Protein AF-A0A0C2GA01-F1 (afdb_monomer_lite)

Radius of gyration: 21.11 Å; chains: 1; bounding box: 36×46×57 Å

Structure (mmCIF, N/CA/C/O backbone):
data_AF-A0A0C2GA01-F1
#
_entry.id   AF-A0A0C2GA01-F1
#
loop_
_atom_site.group_PDB
_atom_site.id
_atom_site.type_symbol
_atom_site.label_atom_id
_atom_site.label_alt_id
_atom_site.label_comp_id
_atom_site.label_asym_id
_atom_site.label_entity_id
_atom_site.label_seq_id
_atom_site.pdbx_PDB_ins_code
_atom_site.Cartn_x
_atom_site.Cartn_y
_atom_site.Cartn_z
_atom_site.occupancy
_atom_site.B_iso_or_equiv
_atom_site.auth_seq_id
_atom_site.auth_comp_id
_atom_site.auth_asym_id
_atom_site.auth_atom_id
_atom_site.pdbx_PDB_model_num
ATOM 1 N N . MET A 1 1 ? 3.196 27.313 -4.255 1.00 53.28 1 MET A N 1
ATOM 2 C CA . MET A 1 1 ? 4.307 27.148 -5.215 1.00 53.28 1 MET A CA 1
ATOM 3 C C . MET A 1 1 ? 3.728 26.587 -6.500 1.00 53.28 1 MET A C 1
ATOM 5 O O . MET A 1 1 ? 2.964 25.631 -6.430 1.00 53.28 1 MET A O 1
ATOM 9 N N . THR A 1 2 ? 4.006 27.236 -7.626 1.00 57.19 2 THR A N 1
ATOM 10 C CA . THR A 1 2 ? 3.621 26.801 -8.976 1.00 57.19 2 THR A CA 1
ATOM 11 C C . THR A 1 2 ? 4.442 25.573 -9.390 1.00 57.19 2 THR A C 1
ATOM 13 O O . THR A 1 2 ? 5.535 25.355 -8.871 1.00 57.19 2 THR A O 1
ATOM 16 N N . ALA A 1 3 ? 3.890 24.717 -10.257 1.00 66.69 3 ALA A N 1
ATOM 17 C CA . ALA A 1 3 ? 4.598 23.541 -10.771 1.00 66.69 3 ALA A CA 1
ATOM 18 C C . ALA A 1 3 ? 5.855 23.962 -11.551 1.00 66.69 3 ALA A C 1
ATOM 20 O O . ALA A 1 3 ? 5.848 25.039 -12.147 1.00 66.69 3 ALA A O 1
ATOM 21 N N . TYR A 1 4 ? 6.900 23.122 -11.570 1.00 69.06 4 TYR A N 1
ATOM 22 C CA . TYR A 1 4 ? 8.056 23.351 -12.441 1.00 69.06 4 TYR A CA 1
ATOM 23 C C . TYR A 1 4 ? 7.565 23.432 -13.892 1.00 69.06 4 TYR A C 1
ATOM 25 O O . TYR A 1 4 ? 7.047 22.463 -14.449 1.00 69.06 4 TYR A O 1
ATOM 33 N N . GLN A 1 5 ? 7.660 24.626 -14.465 1.00 66.88 5 GLN A N 1
ATOM 34 C CA . GLN A 1 5 ? 7.365 24.907 -15.859 1.00 66.88 5 GLN A CA 1
ATOM 35 C C . GLN A 1 5 ? 8.721 25.022 -16.530 1.00 66.88 5 GLN A C 1
ATOM 37 O O . GLN A 1 5 ? 9.340 26.079 -16.447 1.00 66.88 5 GLN A O 1
ATOM 42 N N . GLY A 1 6 ? 9.206 23.914 -17.101 1.00 62.12 6 GLY A N 1
ATOM 43 C CA . GLY A 1 6 ? 10.508 23.876 -17.766 1.00 62.12 6 GLY A CA 1
ATOM 44 C C . GLY A 1 6 ? 10.661 25.084 -18.681 1.00 62.12 6 GLY A C 1
ATOM 45 O O . GLY A 1 6 ? 9.859 25.282 -19.599 1.00 62.12 6 GLY A O 1
ATOM 46 N N . ARG A 1 7 ? 11.630 25.946 -18.373 1.00 65.00 7 ARG A N 1
ATOM 47 C CA . ARG A 1 7 ? 11.916 27.122 -19.190 1.00 65.00 7 ARG A CA 1
ATOM 48 C C . ARG A 1 7 ? 12.897 26.699 -20.275 1.00 65.00 7 ARG A C 1
ATOM 50 O O . ARG A 1 7 ? 13.778 25.885 -20.035 1.00 65.00 7 ARG A O 1
ATOM 57 N N . LYS A 1 8 ? 12.780 27.265 -21.481 1.00 61.34 8 LYS A N 1
ATOM 58 C CA . LYS A 1 8 ? 13.905 27.238 -22.429 1.00 61.34 8 LYS A CA 1
ATOM 59 C C . LYS A 1 8 ? 15.004 28.108 -21.822 1.00 61.34 8 LYS A C 1
ATOM 61 O O . LYS A 1 8 ? 14.969 29.325 -21.982 1.00 61.34 8 LYS A O 1
ATOM 66 N N . ALA A 1 9 ? 15.883 27.506 -21.033 1.00 57.00 9 ALA A N 1
ATOM 67 C CA . ALA A 1 9 ? 16.944 28.225 -20.355 1.00 57.00 9 ALA A CA 1
ATOM 68 C C . ALA A 1 9 ? 18.019 28.663 -21.359 1.00 57.00 9 ALA A C 1
ATOM 70 O O . ALA A 1 9 ? 18.339 27.929 -22.294 1.00 57.00 9 ALA A O 1
ATOM 71 N N . GLY A 1 10 ? 18.544 29.878 -21.179 1.00 62.56 10 GLY A N 1
ATOM 72 C CA . GLY A 1 10 ? 19.723 30.347 -21.911 1.00 62.56 10 GLY A CA 1
ATOM 73 C C . GLY A 1 10 ? 20.992 29.612 -21.466 1.00 62.56 10 GLY A C 1
ATOM 74 O O . GLY A 1 10 ? 21.818 29.274 -22.308 1.00 62.56 10 GLY A O 1
ATOM 75 N N . ASP A 1 11 ? 21.093 29.300 -20.167 1.00 64.56 11 ASP A N 1
ATOM 76 C CA . ASP A 1 11 ? 22.100 28.414 -19.579 1.00 64.56 11 ASP A CA 1
ATOM 77 C C . ASP A 1 11 ? 21.414 27.138 -19.049 1.00 64.56 11 ASP A C 1
ATOM 79 O O . ASP A 1 11 ? 20.581 27.218 -18.141 1.00 64.56 11 ASP A O 1
ATOM 83 N N . PRO A 1 12 ? 21.721 25.953 -19.600 1.00 66.44 12 PRO A N 1
ATOM 84 C CA . PRO A 1 12 ? 21.115 24.697 -19.170 1.00 66.44 12 PRO A CA 1
ATOM 85 C C . PRO A 1 12 ? 21.421 24.333 -17.707 1.00 66.44 12 PRO A C 1
ATOM 87 O O . PRO A 1 12 ? 20.658 23.583 -17.105 1.00 66.44 12 PRO A O 1
ATOM 90 N N . THR A 1 13 ? 22.497 24.853 -17.111 1.00 67.12 13 THR A N 1
ATOM 91 C CA . THR A 1 13 ? 22.945 24.481 -15.756 1.00 67.12 13 THR A CA 1
ATOM 92 C C . THR A 1 13 ? 21.978 24.960 -14.671 1.00 67.12 13 THR A C 1
ATOM 94 O O . THR A 1 13 ? 21.645 24.202 -13.756 1.00 67.12 13 THR A O 1
ATOM 97 N N . GLU A 1 14 ? 21.466 26.187 -14.798 1.00 67.81 14 GLU A N 1
ATOM 98 C CA . GLU A 1 14 ? 20.505 26.765 -13.849 1.00 67.81 14 GLU A CA 1
ATOM 99 C C . GLU A 1 14 ? 19.161 26.013 -13.860 1.00 67.81 14 GLU A C 1
ATOM 101 O O . GLU A 1 14 ? 18.546 25.807 -12.809 1.00 67.81 14 GLU A O 1
ATOM 106 N N . ASP A 1 15 ? 18.739 25.524 -15.030 1.00 78.38 15 ASP A N 1
ATOM 107 C CA . ASP A 1 15 ? 17.499 24.758 -15.201 1.00 78.38 15 ASP A CA 1
ATOM 108 C C . ASP A 1 15 ? 17.581 23.373 -14.535 1.00 78.38 15 ASP A C 1
ATOM 110 O O . ASP A 1 15 ? 16.635 22.925 -13.880 1.00 78.38 15 ASP A O 1
ATOM 114 N N . TYR A 1 16 ? 18.747 22.716 -14.609 1.00 81.38 16 TYR A N 1
ATOM 115 C CA . TYR A 1 16 ? 18.982 21.447 -13.912 1.00 81.38 16 TYR A CA 1
ATOM 116 C C . TYR A 1 16 ? 19.011 21.603 -12.390 1.00 81.38 16 TYR A C 1
ATOM 118 O O . TYR A 1 16 ? 18.498 20.732 -11.682 1.00 81.38 16 TYR A O 1
ATOM 126 N N . GLU A 1 17 ? 19.573 22.693 -11.863 1.00 84.94 17 GLU A N 1
ATOM 127 C CA . GLU A 1 17 ? 19.536 22.956 -10.423 1.00 84.94 17 GLU A CA 1
ATOM 128 C C . GLU A 1 17 ? 18.111 23.187 -9.911 1.00 84.94 17 GLU A C 1
ATOM 130 O O . GLU A 1 17 ? 17.738 22.672 -8.851 1.00 84.94 17 GLU A O 1
ATOM 135 N N . GLU A 1 18 ? 17.311 23.967 -10.643 1.00 84.12 18 GLU A N 1
ATOM 136 C CA . GLU A 1 18 ? 15.916 24.237 -10.290 1.00 84.12 18 GLU A CA 1
ATOM 137 C C . GLU A 1 18 ? 15.086 22.942 -10.338 1.00 84.12 18 GLU A C 1
ATOM 139 O O . GLU A 1 18 ? 14.347 22.633 -9.392 1.00 84.12 18 GLU A O 1
ATOM 144 N N . LEU A 1 19 ? 15.300 22.113 -11.366 1.00 85.75 19 LEU A N 1
ATOM 145 C CA . LEU A 1 19 ? 14.713 20.779 -11.472 1.00 85.75 19 LEU A CA 1
ATOM 146 C C . LEU A 1 19 ? 15.122 19.872 -10.302 1.00 85.75 19 LEU A C 1
ATOM 148 O O . LEU A 1 19 ? 14.268 19.224 -9.691 1.00 85.75 19 LEU A O 1
ATOM 152 N N . ALA A 1 20 ? 16.409 19.829 -9.951 1.00 88.56 20 ALA A N 1
ATOM 153 C CA . ALA A 1 20 ? 16.909 19.010 -8.850 1.00 88.56 20 ALA A CA 1
ATOM 154 C C . ALA A 1 20 ? 16.292 19.429 -7.506 1.00 88.56 20 ALA A C 1
ATOM 156 O O . ALA A 1 20 ? 15.814 18.575 -6.752 1.00 88.56 20 ALA A O 1
ATOM 157 N N . LYS A 1 21 ? 16.219 20.739 -7.226 1.00 89.75 21 LYS A N 1
ATOM 158 C CA . LYS A 1 21 ? 15.561 21.287 -6.026 1.00 89.75 21 LYS A CA 1
ATOM 159 C C . LYS A 1 21 ? 14.091 20.857 -5.962 1.00 89.75 21 LYS A C 1
ATOM 161 O O . LYS A 1 21 ? 13.622 20.411 -4.910 1.00 89.75 21 LYS A O 1
ATOM 166 N N . TRP A 1 22 ? 13.374 20.906 -7.087 1.00 88.06 22 TRP A N 1
ATOM 167 C CA . TRP A 1 22 ? 11.976 20.474 -7.159 1.00 88.06 22 TRP A CA 1
ATOM 168 C C . TRP A 1 22 ? 11.799 18.961 -6.966 1.00 88.06 22 TRP A C 1
ATOM 170 O O . TRP A 1 22 ? 10.890 18.526 -6.247 1.00 88.06 22 TRP A O 1
ATOM 180 N N . LEU A 1 23 ? 12.677 18.145 -7.556 1.00 92.06 23 LEU A N 1
ATOM 181 C CA . LEU A 1 23 ? 12.665 16.690 -7.389 1.00 92.06 23 LEU A CA 1
ATOM 182 C C . LEU A 1 23 ? 12.922 16.293 -5.933 1.00 92.06 23 LEU A C 1
ATOM 184 O O . LEU A 1 23 ? 12.193 15.460 -5.389 1.00 92.06 23 LEU A O 1
ATOM 188 N N . ILE A 1 24 ? 13.899 16.923 -5.275 1.00 93.12 24 ILE A N 1
ATOM 189 C CA . ILE A 1 24 ? 14.211 16.687 -3.859 1.00 93.12 24 ILE A CA 1
ATOM 190 C C . ILE A 1 24 ? 13.020 17.066 -2.978 1.00 93.12 24 ILE A C 1
ATOM 192 O O . ILE A 1 24 ? 12.618 16.282 -2.111 1.00 93.12 24 ILE A O 1
ATOM 196 N N . PHE A 1 25 ? 12.417 18.235 -3.209 1.00 90.75 25 PHE A N 1
ATOM 197 C CA . PHE A 1 25 ? 11.226 18.663 -2.477 1.00 90.75 25 PHE A CA 1
ATOM 198 C C . PHE A 1 25 ? 10.080 17.655 -2.637 1.00 90.75 25 PHE A C 1
ATOM 200 O O . PHE A 1 25 ? 9.504 17.194 -1.649 1.00 90.75 25 PHE A O 1
ATOM 207 N N . SER A 1 26 ? 9.796 17.253 -3.876 1.00 88.44 26 SER A N 1
ATOM 208 C CA . SER A 1 26 ? 8.723 16.311 -4.199 1.00 88.44 26 SER A CA 1
ATOM 209 C C . SER A 1 26 ? 8.956 14.939 -3.563 1.00 88.44 26 SER A C 1
ATOM 211 O O . SER A 1 26 ? 8.043 14.368 -2.961 1.00 88.44 26 SER A O 1
ATOM 213 N N . ALA A 1 27 ? 10.189 14.429 -3.621 1.00 91.81 27 ALA A N 1
ATOM 214 C CA . ALA A 1 27 ? 10.576 13.181 -2.970 1.00 91.81 27 ALA A CA 1
ATOM 215 C C . ALA A 1 27 ? 10.421 13.264 -1.443 1.00 91.81 27 ALA A C 1
ATOM 217 O O . ALA A 1 27 ? 9.891 12.341 -0.818 1.00 91.81 27 ALA A O 1
ATOM 218 N N . THR A 1 28 ? 10.819 14.388 -0.844 1.00 91.75 28 THR A N 1
ATOM 219 C CA . THR A 1 28 ? 10.709 14.626 0.602 1.00 91.75 28 THR A CA 1
ATOM 220 C C . THR A 1 28 ? 9.248 14.674 1.046 1.00 91.75 28 THR A C 1
ATOM 222 O O . THR A 1 28 ? 8.862 13.980 1.992 1.00 91.75 28 THR A O 1
ATOM 225 N N . ALA A 1 29 ? 8.404 15.418 0.327 1.00 88.38 29 ALA A N 1
ATOM 226 C CA . ALA A 1 29 ? 6.970 15.495 0.591 1.00 88.38 29 ALA A CA 1
ATOM 227 C C . ALA A 1 29 ? 6.296 14.117 0.466 1.00 88.38 29 ALA A C 1
ATOM 229 O O . ALA A 1 29 ? 5.566 13.688 1.365 1.00 88.38 29 ALA A O 1
ATOM 230 N N . ALA A 1 30 ? 6.600 13.373 -0.602 1.00 87.25 30 ALA A N 1
ATOM 231 C CA . ALA A 1 30 ? 6.093 12.018 -0.797 1.00 87.25 30 ALA A CA 1
ATOM 232 C C . ALA A 1 30 ? 6.526 11.073 0.339 1.00 87.25 30 ALA A C 1
ATOM 234 O O . ALA A 1 30 ? 5.710 10.302 0.854 1.00 87.25 30 ALA A O 1
ATOM 235 N N . MET A 1 31 ? 7.784 11.161 0.784 1.00 88.12 31 MET A N 1
ATOM 236 C CA . MET A 1 31 ? 8.298 10.361 1.895 1.00 88.12 31 MET A CA 1
ATOM 237 C C . MET A 1 31 ? 7.588 10.686 3.216 1.00 88.12 31 MET A C 1
ATOM 239 O O . MET A 1 31 ? 7.255 9.768 3.969 1.00 88.12 31 MET A O 1
ATOM 243 N N . MET A 1 32 ? 7.320 11.962 3.507 1.00 83.62 32 MET A N 1
ATOM 244 C CA . MET A 1 32 ? 6.590 12.362 4.715 1.00 83.62 32 MET A CA 1
ATOM 245 C C . MET A 1 32 ? 5.169 11.792 4.735 1.00 83.62 32 MET A C 1
ATOM 247 O O . MET A 1 32 ? 4.765 11.174 5.725 1.00 83.62 32 MET A O 1
ATOM 251 N N . ILE A 1 33 ? 4.439 11.919 3.624 1.00 81.19 33 ILE A N 1
ATOM 252 C CA . ILE A 1 33 ? 3.089 11.353 3.477 1.00 81.19 33 ILE A CA 1
ATOM 253 C C . ILE A 1 33 ? 3.135 9.831 3.657 1.00 81.19 33 ILE A C 1
ATOM 255 O O . ILE A 1 33 ? 2.312 9.249 4.371 1.00 81.19 33 ILE A O 1
ATOM 259 N N . HIS A 1 34 ? 4.136 9.180 3.060 1.00 79.69 34 HIS A N 1
ATOM 260 C CA . HIS A 1 34 ? 4.339 7.745 3.188 1.00 79.69 34 HIS A CA 1
ATOM 261 C C . HIS A 1 34 ? 4.565 7.323 4.646 1.00 79.69 34 HIS A C 1
ATOM 263 O O . HIS A 1 34 ? 3.846 6.450 5.138 1.00 79.69 34 HIS A O 1
ATOM 269 N N . LYS A 1 35 ? 5.494 7.967 5.364 1.00 80.19 35 LYS A N 1
ATOM 270 C CA . LYS A 1 35 ? 5.794 7.676 6.778 1.00 80.19 35 LYS A CA 1
ATOM 271 C C . LYS A 1 35 ? 4.564 7.852 7.668 1.00 80.19 35 LYS A C 1
ATOM 273 O O . LYS A 1 35 ? 4.249 6.963 8.459 1.00 80.19 35 LYS A O 1
ATOM 278 N N . GLN A 1 36 ? 3.816 8.943 7.493 1.00 77.25 36 GLN A N 1
ATOM 279 C CA . GLN A 1 36 ? 2.570 9.164 8.232 1.00 77.25 36 GLN A CA 1
ATOM 280 C C . GLN A 1 36 ? 1.516 8.094 7.931 1.00 77.25 36 GLN A C 1
ATOM 282 O O . GLN A 1 36 ? 0.770 7.690 8.822 1.00 77.25 36 GLN A O 1
ATOM 287 N N . SER A 1 37 ? 1.425 7.630 6.682 1.00 74.62 37 SER A N 1
ATOM 288 C CA . SER A 1 37 ? 0.501 6.555 6.321 1.00 74.62 37 SER A CA 1
ATOM 289 C C . SER A 1 37 ? 0.909 5.224 6.956 1.00 74.62 37 SER A C 1
ATOM 291 O O . SER A 1 37 ? 0.056 4.532 7.504 1.00 74.62 37 SER A O 1
ATOM 293 N N . GLU A 1 38 ? 2.204 4.898 6.976 1.00 76.19 38 GLU A N 1
ATOM 294 C CA . GLU A 1 38 ? 2.710 3.662 7.572 1.00 76.19 38 GLU A CA 1
ATOM 295 C C . GLU A 1 38 ? 2.542 3.623 9.086 1.00 76.19 38 GLU A C 1
ATOM 297 O O . GLU A 1 38 ? 2.240 2.562 9.629 1.00 76.19 38 GLU A O 1
ATOM 302 N N . GLN A 1 39 ? 2.673 4.752 9.782 1.00 79.19 39 GLN A N 1
ATOM 303 C CA . GLN A 1 39 ? 2.404 4.814 11.223 1.00 79.19 39 GLN A CA 1
ATOM 304 C C . GLN A 1 39 ? 0.960 4.423 11.571 1.00 79.19 39 GLN A C 1
ATOM 306 O O . GLN A 1 39 ? 0.722 3.832 12.619 1.00 79.19 39 GLN A O 1
ATOM 311 N N . LYS A 1 40 ? 0.002 4.688 10.674 1.00 86.06 40 LYS A N 1
ATOM 312 C CA . LYS A 1 40 ? -1.424 4.367 10.868 1.00 86.06 40 LYS A CA 1
ATOM 313 C C . LYS A 1 40 ? -1.760 2.902 10.573 1.00 86.06 40 LYS A C 1
ATOM 315 O O . LYS A 1 40 ? -2.876 2.470 10.860 1.00 86.06 40 LYS A O 1
ATOM 320 N N . LEU A 1 41 ? -0.840 2.153 9.960 1.00 89.12 41 LEU A N 1
ATOM 321 C CA . LEU A 1 41 ? -1.061 0.761 9.582 1.00 89.12 41 LEU A CA 1
ATOM 322 C C . LEU A 1 41 ? -0.621 -0.200 10.689 1.00 89.12 41 LEU A C 1
ATOM 324 O O . LEU A 1 41 ? 0.495 -0.110 11.208 1.00 89.12 41 LEU A O 1
ATOM 328 N N . ASN A 1 42 ? -1.469 -1.181 10.983 1.00 91.06 42 ASN A N 1
ATOM 329 C CA . ASN A 1 42 ? -1.139 -2.269 11.891 1.00 91.06 42 ASN A CA 1
ATOM 330 C C . ASN A 1 42 ? -0.065 -3.203 11.277 1.00 91.06 42 ASN A C 1
ATOM 332 O O . ASN A 1 42 ? 0.119 -3.226 10.049 1.00 91.06 42 ASN A O 1
ATOM 336 N N . PRO A 1 43 ? 0.668 -3.980 12.101 1.00 92.38 43 PRO A N 1
ATOM 337 C CA . PRO A 1 43 ? 1.787 -4.809 11.639 1.00 92.38 43 PRO A CA 1
ATOM 338 C C . PRO A 1 43 ? 1.405 -5.806 10.537 1.00 92.38 43 PRO A C 1
ATOM 340 O O . PRO A 1 43 ? 2.101 -5.916 9.527 1.00 92.38 43 PRO A O 1
ATOM 343 N N . LYS A 1 44 ? 0.247 -6.462 10.673 1.00 92.88 44 LYS A N 1
ATOM 344 C CA . LYS A 1 44 ? -0.273 -7.417 9.681 1.00 92.88 44 LYS A CA 1
ATOM 345 C C . LYS A 1 44 ? -0.495 -6.760 8.316 1.00 92.88 44 LYS A C 1
ATOM 347 O O . LYS A 1 44 ? -0.144 -7.315 7.276 1.00 92.88 44 LYS A O 1
ATOM 352 N N . THR A 1 45 ? -1.031 -5.543 8.302 1.00 94.25 45 THR A N 1
ATOM 353 C CA . THR A 1 45 ? -1.251 -4.788 7.062 1.00 94.25 45 THR A CA 1
ATOM 354 C C . THR A 1 45 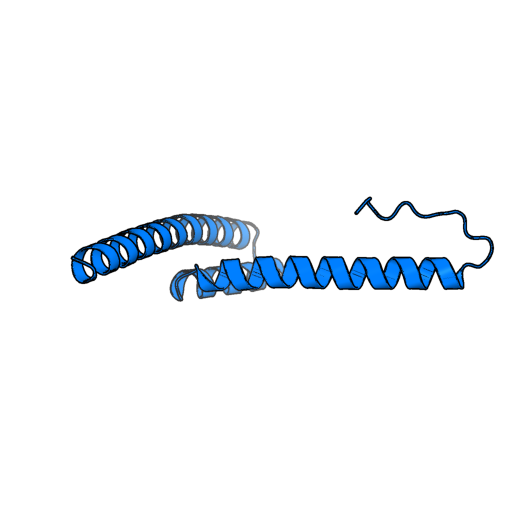? 0.066 -4.351 6.425 1.00 94.25 45 THR A C 1
ATOM 356 O O . THR A 1 45 ? 0.203 -4.416 5.201 1.00 94.25 45 THR A O 1
ATOM 359 N N . LYS A 1 46 ? 1.061 -3.960 7.234 1.00 93.38 46 LYS A N 1
ATOM 360 C CA . LYS A 1 46 ? 2.417 -3.654 6.749 1.00 93.38 46 LYS A CA 1
ATOM 361 C C . LYS A 1 46 ? 3.048 -4.865 6.064 1.00 93.38 46 LYS A C 1
ATOM 363 O O . LYS A 1 46 ? 3.584 -4.721 4.967 1.00 93.38 46 LYS A O 1
ATOM 368 N N . GLN A 1 47 ? 2.921 -6.051 6.656 1.00 94.31 47 GLN A N 1
ATOM 369 C CA . GLN A 1 47 ? 3.424 -7.297 6.074 1.0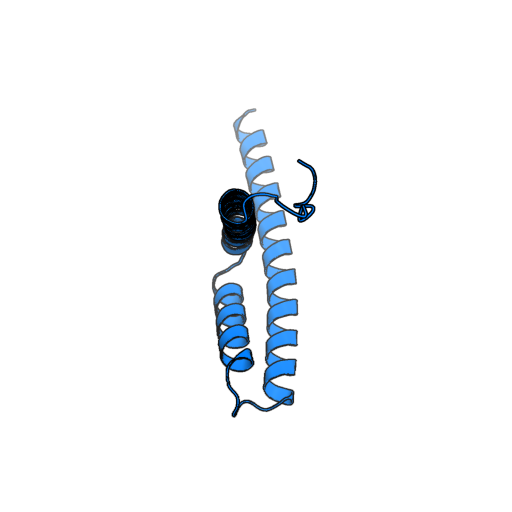0 94.31 47 GLN A CA 1
ATOM 370 C C . GLN A 1 47 ? 2.774 -7.593 4.713 1.00 94.31 47 GLN A C 1
ATOM 372 O O . GLN A 1 47 ? 3.474 -7.816 3.728 1.00 94.31 47 GLN A O 1
ATOM 377 N N . LEU A 1 48 ? 1.442 -7.505 4.616 1.00 95.12 48 LEU A N 1
ATOM 378 C CA . LEU A 1 48 ? 0.726 -7.702 3.347 1.00 95.12 48 LEU A CA 1
ATOM 379 C C . LEU A 1 48 ? 1.141 -6.688 2.273 1.00 95.12 48 LEU A C 1
ATOM 381 O O . LEU A 1 48 ? 1.233 -7.026 1.094 1.00 95.12 48 LEU A O 1
ATOM 385 N N . ARG A 1 49 ? 1.409 -5.437 2.665 1.00 93.25 49 ARG A N 1
ATOM 386 C CA . ARG A 1 49 ? 1.886 -4.395 1.749 1.00 93.25 49 ARG A CA 1
ATOM 387 C C . ARG A 1 49 ? 3.286 -4.693 1.210 1.00 93.25 49 ARG A C 1
ATOM 389 O O . ARG A 1 49 ? 3.505 -4.472 0.019 1.00 93.25 49 ARG A O 1
ATOM 396 N N . ARG A 1 50 ? 4.194 -5.206 2.051 1.00 94.00 50 ARG A N 1
ATOM 397 C CA . ARG A 1 50 ? 5.538 -5.655 1.641 1.00 94.00 50 ARG A CA 1
ATOM 398 C C . ARG A 1 50 ? 5.451 -6.820 0.657 1.00 94.00 50 ARG A C 1
ATOM 400 O O . ARG A 1 50 ? 5.902 -6.664 -0.474 1.00 94.00 50 ARG A O 1
ATOM 407 N N . ARG A 1 51 ? 4.699 -7.872 1.007 1.00 94.75 51 ARG A N 1
ATOM 408 C CA . ARG A 1 51 ? 4.459 -9.040 0.140 1.00 94.75 51 ARG A CA 1
ATOM 409 C C . ARG A 1 51 ? 3.860 -8.664 -1.215 1.00 94.75 51 ARG A C 1
ATOM 411 O O . ARG A 1 51 ? 4.245 -9.197 -2.249 1.00 94.75 51 ARG A O 1
ATOM 418 N N . ARG A 1 52 ? 2.921 -7.713 -1.246 1.00 95.88 52 ARG A N 1
ATOM 419 C CA . ARG A 1 52 ? 2.388 -7.175 -2.509 1.00 95.88 52 ARG A CA 1
ATOM 420 C C . ARG A 1 52 ? 3.472 -6.487 -3.341 1.00 95.88 52 ARG A C 1
ATOM 422 O O . ARG A 1 52 ? 3.457 -6.592 -4.561 1.00 95.88 52 ARG A O 1
ATOM 429 N N . GLY A 1 53 ? 4.369 -5.742 -2.699 1.00 94.56 53 GLY A N 1
ATOM 430 C CA . GLY A 1 53 ? 5.496 -5.092 -3.365 1.00 94.56 53 GLY A CA 1
ATOM 431 C C . GLY A 1 53 ? 6.495 -6.093 -3.943 1.00 94.56 53 GLY A C 1
ATOM 432 O O . GLY A 1 53 ? 6.971 -5.882 -5.052 1.00 94.56 53 GLY A O 1
ATOM 433 N N . GLU A 1 54 ? 6.780 -7.175 -3.222 1.00 95.81 54 GLU A N 1
ATOM 434 C CA . GLU A 1 54 ? 7.612 -8.293 -3.690 1.00 95.81 54 GLU A CA 1
ATOM 435 C C . GLU A 1 54 ? 6.983 -8.950 -4.924 1.00 95.81 54 GLU A C 1
ATOM 437 O O . GLU A 1 54 ? 7.580 -8.919 -5.995 1.00 95.81 54 GLU A O 1
ATOM 442 N N . LEU A 1 55 ? 5.718 -9.378 -4.832 1.00 95.25 55 LEU A N 1
ATOM 443 C CA . LEU A 1 55 ? 4.994 -9.993 -5.953 1.00 95.25 55 LEU A CA 1
ATOM 444 C C . LEU A 1 55 ? 4.851 -9.073 -7.170 1.00 95.25 55 LEU A C 1
ATOM 446 O O . LEU A 1 55 ? 4.754 -9.549 -8.294 1.00 95.25 55 LEU A O 1
ATOM 450 N N . LYS A 1 56 ? 4.804 -7.750 -6.976 1.00 93.56 56 LYS A N 1
ATOM 451 C CA . LYS A 1 56 ? 4.740 -6.803 -8.099 1.00 93.56 56 LYS A CA 1
ATOM 452 C C . LYS A 1 56 ? 6.056 -6.757 -8.883 1.00 93.56 56 LYS A C 1
ATOM 454 O O . LYS A 1 56 ? 6.014 -6.516 -10.084 1.00 93.56 56 LYS A O 1
ATOM 459 N N . ARG A 1 57 ? 7.195 -6.930 -8.206 1.00 95.38 57 ARG A N 1
ATOM 460 C CA . ARG A 1 57 ? 8.530 -6.930 -8.828 1.00 95.38 57 ARG A CA 1
ATOM 461 C C . ARG A 1 57 ? 8.904 -8.299 -9.382 1.00 95.38 57 ARG A C 1
ATOM 463 O O . ARG A 1 57 ? 9.696 -8.370 -10.311 1.00 95.38 57 ARG A O 1
ATOM 470 N N . ASP A 1 58 ? 8.324 -9.351 -8.820 1.00 95.31 58 ASP A N 1
ATOM 471 C CA . ASP A 1 58 ? 8.529 -10.718 -9.264 1.00 95.31 58 ASP A CA 1
ATOM 472 C C . ASP A 1 58 ? 7.936 -10.946 -10.668 1.00 95.31 58 ASP A C 1
ATOM 474 O O . ASP A 1 58 ? 6.730 -10.790 -10.910 1.00 95.31 58 ASP A O 1
ATOM 478 N N . GLN A 1 59 ? 8.813 -11.292 -11.609 1.00 93.88 59 GLN A N 1
ATOM 479 C CA . GLN A 1 59 ? 8.445 -11.627 -12.982 1.00 93.88 59 GLN A CA 1
ATOM 480 C C . GLN A 1 59 ? 7.851 -13.037 -13.093 1.00 93.88 59 GLN A C 1
ATOM 482 O O . GLN A 1 59 ? 6.992 -13.242 -13.946 1.00 93.88 59 GLN A O 1
ATOM 487 N N . ALA A 1 60 ? 8.232 -13.968 -12.211 1.00 96.56 60 ALA A N 1
ATOM 488 C CA . ALA A 1 60 ? 7.706 -15.333 -12.171 1.00 96.56 60 ALA A CA 1
ATOM 489 C C . ALA A 1 60 ? 6.320 -15.412 -11.507 1.00 96.56 60 ALA A C 1
ATOM 491 O O . ALA A 1 60 ? 5.547 -16.327 -11.789 1.00 96.56 60 ALA A O 1
ATOM 492 N N . ALA A 1 61 ? 5.971 -14.432 -10.666 1.00 96.31 61 ALA A N 1
ATOM 493 C CA . ALA A 1 61 ? 4.656 -14.360 -10.038 1.00 96.31 61 ALA A CA 1
ATOM 494 C C . ALA A 1 61 ? 3.529 -14.235 -11.074 1.00 96.31 61 ALA A C 1
ATOM 496 O O . ALA A 1 61 ? 3.499 -13.317 -11.911 1.00 96.31 61 ALA A O 1
ATOM 497 N N . THR A 1 62 ? 2.538 -15.111 -10.945 1.00 97.31 62 THR A N 1
ATOM 498 C CA . THR A 1 62 ? 1.373 -15.164 -11.824 1.00 97.31 62 THR A CA 1
ATOM 499 C C . THR A 1 62 ? 0.492 -13.924 -11.666 1.00 97.31 62 THR A C 1
ATOM 501 O O . THR A 1 62 ? 0.470 -13.236 -10.636 1.00 97.31 62 THR A O 1
ATOM 504 N N . HIS A 1 63 ? -0.310 -13.638 -12.693 1.00 95.94 63 HIS A N 1
ATOM 505 C CA . HIS A 1 63 ? -1.291 -12.557 -12.625 1.00 95.94 63 HIS A CA 1
ATOM 506 C C . HIS A 1 63 ? -2.292 -12.759 -11.472 1.00 95.94 63 HIS A C 1
ATOM 508 O O . HIS A 1 63 ? -2.617 -11.808 -10.755 1.00 95.94 63 HIS A O 1
ATOM 514 N N . LEU A 1 64 ? -2.738 -14.000 -11.243 1.00 96.88 64 LEU A N 1
ATOM 515 C CA . LEU A 1 64 ? -3.681 -14.325 -10.171 1.00 96.88 64 LEU A CA 1
ATOM 516 C C . LEU A 1 64 ? -3.101 -14.025 -8.784 1.00 96.88 64 LEU A C 1
ATOM 518 O O . LEU A 1 64 ? -3.784 -13.405 -7.969 1.00 96.88 64 LEU A O 1
ATOM 522 N N . GLU A 1 65 ? -1.837 -14.366 -8.525 1.00 95.94 65 GLU A N 1
ATOM 523 C CA . GLU A 1 65 ? -1.167 -14.053 -7.254 1.00 95.94 65 GLU A CA 1
ATOM 524 C C . GLU A 1 65 ? -1.064 -12.543 -7.014 1.00 95.94 65 GLU A C 1
ATOM 526 O O . GLU A 1 65 ? -1.364 -12.048 -5.919 1.00 95.94 65 GLU A O 1
ATOM 531 N N . LYS A 1 66 ? -0.710 -11.784 -8.058 1.00 96.25 66 LYS A N 1
ATOM 532 C CA . LYS A 1 66 ? -0.636 -10.315 -8.019 1.00 96.25 66 LYS A CA 1
ATOM 533 C C . LYS A 1 66 ? -2.000 -9.694 -7.696 1.00 96.25 66 LYS A C 1
ATOM 535 O O . LYS A 1 66 ? -2.091 -8.785 -6.856 1.00 96.25 66 LYS A O 1
ATOM 540 N N . VAL A 1 67 ? -3.072 -10.199 -8.309 1.00 96.44 67 VAL A N 1
ATOM 541 C CA . VAL A 1 67 ? -4.450 -9.741 -8.066 1.00 96.44 67 VAL A CA 1
ATOM 542 C C . VAL A 1 67 ? -4.925 -10.118 -6.662 1.00 96.44 67 VAL A C 1
ATOM 544 O O . VAL A 1 67 ? -5.430 -9.251 -5.938 1.00 96.44 67 VAL A O 1
ATOM 547 N N . ALA A 1 68 ? -4.726 -11.368 -6.243 1.00 96.44 68 ALA A N 1
ATOM 548 C CA . ALA A 1 68 ? -5.123 -11.864 -4.928 1.00 96.44 68 ALA A CA 1
ATOM 549 C C . ALA A 1 68 ? -4.432 -11.079 -3.803 1.00 96.44 68 ALA A C 1
ATOM 551 O O . ALA A 1 68 ? -5.099 -10.553 -2.905 1.00 96.44 68 ALA A O 1
ATOM 552 N N . SER A 1 69 ? -3.112 -10.890 -3.903 1.00 95.12 69 SER A N 1
ATOM 553 C CA . SER A 1 69 ? -2.332 -10.084 -2.958 1.00 95.12 69 SER A CA 1
ATOM 554 C C . SER A 1 69 ? -2.803 -8.626 -2.917 1.00 95.12 69 SER A C 1
ATOM 556 O O . SER A 1 69 ? -2.986 -8.040 -1.845 1.00 95.12 69 SER A O 1
ATOM 558 N N . SER A 1 70 ? -3.107 -8.038 -4.078 1.00 95.50 70 SER A N 1
ATOM 559 C CA . SER A 1 70 ? -3.649 -6.678 -4.159 1.00 95.50 70 SER A CA 1
ATOM 560 C C . SER A 1 70 ? -5.020 -6.549 -3.489 1.00 95.50 70 SER A C 1
ATOM 562 O O . SER A 1 70 ? -5.262 -5.568 -2.779 1.00 95.50 70 SER A O 1
ATOM 564 N N . LYS A 1 71 ? -5.913 -7.531 -3.672 1.00 96.56 71 LYS A N 1
ATOM 565 C CA . LYS A 1 71 ? -7.231 -7.578 -3.019 1.00 96.56 71 LYS A CA 1
ATOM 566 C C . LYS A 1 71 ? -7.090 -7.684 -1.499 1.00 96.56 71 LYS A C 1
ATOM 568 O O . LYS A 1 71 ? -7.669 -6.862 -0.788 1.00 96.56 71 LYS A O 1
ATOM 573 N N . ALA A 1 72 ? -6.268 -8.617 -1.017 1.00 95.12 72 ALA A N 1
ATOM 574 C CA . ALA A 1 72 ? -6.009 -8.807 0.409 1.00 95.12 72 ALA A CA 1
ATOM 575 C C . ALA A 1 72 ? -5.408 -7.548 1.058 1.00 95.12 72 ALA A C 1
ATOM 577 O O . ALA A 1 72 ? -5.897 -7.076 2.086 1.00 95.12 72 ALA A O 1
ATOM 578 N N . CYS A 1 73 ? -4.405 -6.940 0.419 1.00 95.31 73 CYS A N 1
ATOM 579 C CA . CYS A 1 73 ? -3.771 -5.716 0.903 1.00 95.31 73 CYS A CA 1
ATOM 580 C C . CYS A 1 73 ? -4.770 -4.546 0.991 1.00 95.31 73 CYS A C 1
ATOM 582 O O . CYS A 1 73 ? -4.803 -3.837 1.995 1.00 95.31 73 CYS A O 1
ATOM 584 N N . ARG A 1 74 ? -5.634 -4.357 -0.020 1.00 94.88 74 ARG A N 1
ATOM 585 C CA . ARG A 1 74 ? -6.672 -3.307 -0.002 1.00 94.88 74 ARG A CA 1
ATOM 586 C C . ARG A 1 74 ? -7.672 -3.492 1.140 1.00 94.88 74 ARG A C 1
ATOM 588 O O . ARG A 1 74 ? -8.003 -2.513 1.809 1.00 94.88 74 ARG A O 1
ATOM 595 N N . ALA A 1 75 ? -8.133 -4.720 1.373 1.00 95.50 75 ALA A N 1
ATOM 596 C CA . AL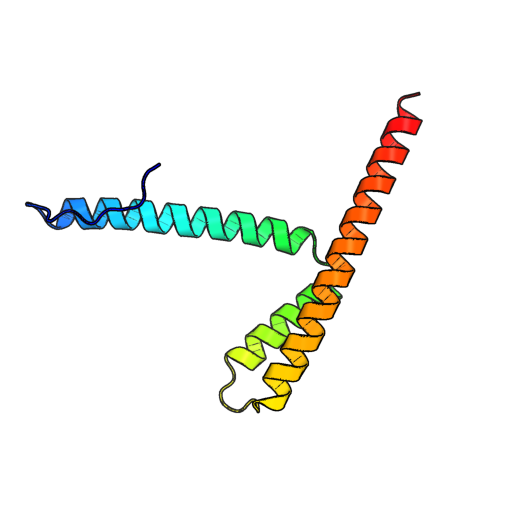A A 1 75 ? -9.049 -5.023 2.471 1.00 95.50 75 ALA A CA 1
ATOM 597 C C . ALA A 1 75 ? -8.398 -4.751 3.839 1.00 95.50 75 ALA A C 1
ATOM 599 O O . ALA A 1 75 ? -8.977 -4.047 4.669 1.00 95.50 75 ALA A O 1
ATOM 600 N N . ALA A 1 76 ? -7.160 -5.218 4.034 1.00 95.00 76 ALA A N 1
ATOM 601 C CA . ALA A 1 76 ? -6.404 -5.000 5.265 1.00 95.00 76 ALA A CA 1
ATOM 602 C C . ALA A 1 76 ? -6.158 -3.507 5.547 1.00 95.00 76 ALA A C 1
ATOM 604 O O . ALA A 1 76 ? -6.390 -3.047 6.663 1.00 95.00 76 ALA A O 1
ATOM 605 N N . MET A 1 77 ? -5.789 -2.719 4.528 1.00 93.19 77 MET A N 1
ATOM 606 C CA . MET A 1 77 ? -5.618 -1.266 4.673 1.00 93.19 77 MET A CA 1
ATOM 607 C C . MET A 1 77 ? -6.904 -0.566 5.117 1.00 93.19 77 MET A C 1
ATOM 609 O O . MET A 1 77 ? -6.858 0.253 6.035 1.00 93.19 77 MET A O 1
ATOM 613 N N . LYS A 1 78 ? -8.059 -0.898 4.520 1.00 94.00 78 LYS A N 1
ATOM 614 C CA . LYS A 1 78 ? -9.350 -0.329 4.947 1.00 94.00 78 LYS A CA 1
ATOM 615 C C . LYS A 1 78 ? -9.648 -0.653 6.415 1.00 94.00 78 LYS A C 1
ATOM 617 O O . LYS A 1 78 ? -10.031 0.244 7.166 1.00 94.00 78 LYS A O 1
ATOM 622 N N . GLY A 1 79 ? -9.436 -1.906 6.822 1.00 94.31 79 GLY A N 1
ATOM 623 C CA . GLY A 1 79 ? -9.629 -2.350 8.204 1.00 94.31 79 GLY A CA 1
ATOM 624 C C . GLY A 1 79 ? -8.725 -1.605 9.187 1.00 94.31 79 GLY A C 1
ATOM 625 O O . GLY A 1 79 ? -9.217 -0.996 10.135 1.00 94.31 79 GLY A O 1
ATOM 626 N N . SER A 1 80 ? -7.423 -1.564 8.903 1.00 93.31 80 SER A N 1
ATOM 627 C CA . SER A 1 80 ? -6.432 -0.907 9.758 1.00 93.31 80 SER A CA 1
ATOM 628 C C . SER A 1 80 ? -6.682 0.593 9.917 1.00 93.31 80 SER A C 1
ATOM 630 O O . SER A 1 80 ? -6.513 1.132 11.007 1.00 93.31 80 SER A O 1
ATOM 632 N N . LEU A 1 81 ? -7.096 1.287 8.853 1.00 91.81 81 LEU A N 1
ATOM 633 C CA . LEU A 1 81 ? -7.409 2.715 8.939 1.00 91.81 81 LEU A CA 1
ATOM 634 C C . LEU A 1 81 ? -8.665 2.976 9.773 1.00 91.81 81 LEU A C 1
ATOM 636 O O . LEU A 1 81 ? -8.713 3.957 10.517 1.00 91.81 81 LEU A O 1
ATOM 640 N N . ARG A 1 82 ? -9.681 2.111 9.669 1.00 92.94 82 ARG A N 1
ATOM 641 C CA . ARG A 1 82 ? -10.885 2.204 10.503 1.00 92.94 82 ARG A CA 1
ATOM 642 C C . ARG A 1 82 ? -10.549 1.994 11.977 1.00 92.94 82 ARG A C 1
ATOM 644 O O . ARG A 1 82 ? -11.029 2.752 12.813 1.00 92.94 82 ARG A O 1
ATOM 651 N N . GLU A 1 83 ? -9.729 0.994 12.275 1.00 93.00 83 GLU A N 1
ATOM 652 C CA . GLU A 1 83 ? -9.246 0.703 13.625 1.00 93.00 83 GLU A CA 1
ATOM 653 C C . GLU A 1 83 ? -8.467 1.887 14.206 1.00 93.00 83 GLU A C 1
ATOM 655 O O . GLU A 1 83 ? -8.847 2.410 15.249 1.00 93.00 83 GLU A O 1
ATOM 660 N N . HIS A 1 84 ? -7.480 2.411 13.473 1.00 92.19 84 HIS A N 1
ATOM 661 C CA . HIS A 1 84 ? -6.712 3.581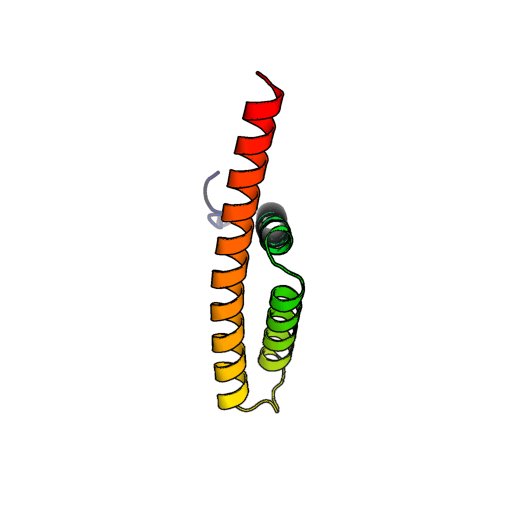 13.900 1.00 92.19 84 HIS A CA 1
ATOM 662 C C . HIS A 1 84 ? -7.605 4.798 14.209 1.00 92.19 84 HIS A C 1
ATOM 664 O O . HIS A 1 84 ? -7.415 5.468 15.224 1.00 92.19 84 HIS A O 1
ATOM 670 N N . ARG A 1 85 ? -8.617 5.074 13.369 1.00 92.75 85 ARG A N 1
ATOM 671 C CA . ARG A 1 85 ? -9.588 6.158 13.617 1.00 92.75 85 ARG A CA 1
ATOM 672 C C . ARG A 1 85 ? -10.368 5.939 14.913 1.00 92.75 85 ARG A C 1
ATOM 674 O O . ARG A 1 85 ? -10.508 6.881 15.686 1.00 92.75 85 ARG A O 1
ATOM 681 N N . LYS A 1 86 ? -10.847 4.715 15.160 1.00 94.31 86 LYS A N 1
ATOM 682 C CA . LYS A 1 86 ? -11.560 4.370 16.398 1.00 94.31 86 LYS A CA 1
ATOM 683 C C . LYS A 1 86 ? -10.677 4.559 17.628 1.00 94.31 86 LYS A C 1
ATOM 685 O O . LYS A 1 86 ? -11.097 5.236 18.559 1.00 94.31 86 LYS A O 1
ATOM 690 N N . SER A 1 87 ? -9.450 4.041 17.606 1.00 91.56 87 SER A N 1
ATOM 691 C CA . SER A 1 87 ? -8.513 4.186 18.725 1.00 91.56 87 SER A CA 1
ATOM 692 C C . SER A 1 87 ? -8.208 5.654 19.028 1.00 91.56 87 SER A C 1
ATOM 694 O O . SER A 1 87 ? -8.160 6.044 20.191 1.00 91.56 87 SER A O 1
ATOM 696 N N . LYS A 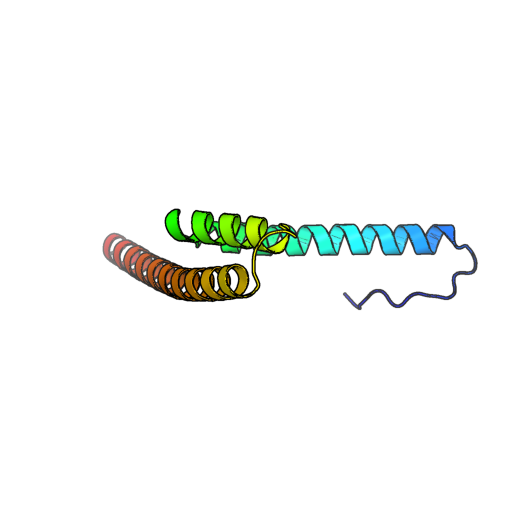1 88 ? -8.077 6.498 17.995 1.00 92.31 88 LYS A N 1
ATOM 697 C CA . LYS A 1 88 ? -7.860 7.941 18.168 1.00 92.31 88 LYS A CA 1
ATOM 698 C C . LYS A 1 88 ? -9.043 8.633 18.853 1.00 92.31 88 LYS A C 1
ATOM 700 O O . LYS A 1 88 ? -8.837 9.456 19.742 1.00 92.31 88 LYS A O 1
ATOM 705 N N . LEU A 1 89 ? -10.271 8.298 18.443 1.00 93.44 89 LEU A N 1
ATOM 706 C CA . LEU A 1 89 ? -11.492 8.839 19.048 1.00 93.44 89 LEU A CA 1
ATOM 707 C C . LEU A 1 89 ? -11.597 8.449 20.524 1.00 93.44 89 LEU A C 1
ATOM 709 O O . LEU A 1 89 ? -11.818 9.321 21.358 1.00 93.44 89 LEU A O 1
ATOM 713 N N . LEU A 1 90 ? -11.362 7.174 20.844 1.00 93.44 90 LEU A N 1
ATOM 714 C CA . LEU A 1 90 ? -11.376 6.681 22.224 1.00 93.44 90 LEU A CA 1
ATOM 715 C C . LEU A 1 90 ? -10.300 7.354 23.082 1.00 93.44 90 LEU A C 1
ATOM 717 O O . LEU A 1 90 ? -10.592 7.811 24.180 1.00 93.44 90 LEU A O 1
ATOM 721 N N . SER A 1 91 ? -9.078 7.489 22.563 1.00 91.75 91 SER A N 1
ATOM 722 C CA . SER A 1 91 ? -7.990 8.184 23.261 1.00 91.75 91 SER A CA 1
ATOM 723 C C . SER A 1 91 ? -8.323 9.655 23.532 1.00 91.75 91 SER A C 1
ATOM 725 O O . SER A 1 91 ? -8.062 10.148 24.626 1.00 91.75 91 SER A O 1
ATOM 727 N N . THR A 1 92 ? -8.952 10.339 22.573 1.00 92.19 92 THR A N 1
ATOM 728 C CA . THR A 1 92 ? -9.360 11.744 22.734 1.00 92.19 92 THR A CA 1
ATOM 729 C C . THR A 1 92 ? -10.505 11.880 23.743 1.00 92.19 92 THR A C 1
ATOM 731 O O . THR A 1 92 ? -10.507 12.815 24.539 1.00 92.19 92 THR A O 1
ATOM 734 N N . ALA A 1 93 ? -11.467 10.951 23.741 1.00 90.38 93 ALA A N 1
ATOM 735 C CA . ALA A 1 93 ? -12.548 10.914 24.724 1.00 90.38 93 ALA A CA 1
ATOM 736 C C . ALA A 1 93 ? -12.006 10.687 26.145 1.00 90.38 93 ALA A C 1
ATOM 738 O O . ALA A 1 93 ? -12.301 11.477 27.036 1.00 90.38 93 ALA A O 1
ATOM 739 N N . ALA A 1 94 ? -11.124 9.699 26.325 1.00 89.31 94 ALA A N 1
ATOM 740 C CA . ALA A 1 94 ? -10.480 9.419 27.609 1.00 89.31 94 ALA A CA 1
ATOM 741 C C . ALA A 1 94 ? -9.656 10.611 28.125 1.00 89.31 94 ALA A C 1
ATOM 743 O O . ALA A 1 94 ? -9.651 10.899 29.318 1.00 89.31 94 ALA A O 1
ATOM 744 N N . GLN A 1 95 ? -8.971 11.339 27.236 1.00 88.62 95 GLN A N 1
ATOM 745 C CA . GLN A 1 95 ? -8.244 12.549 27.618 1.00 88.62 95 GLN A CA 1
ATOM 746 C C . GLN A 1 95 ? -9.190 13.665 28.083 1.00 88.62 95 GLN A C 1
ATOM 748 O O . GLN A 1 95 ? -8.874 14.359 29.040 1.00 88.62 95 GLN A O 1
ATOM 753 N N . ARG A 1 96 ? -10.356 13.826 27.444 1.00 87.44 96 ARG A N 1
ATOM 754 C CA . ARG A 1 96 ? -11.370 14.806 27.864 1.00 87.44 96 ARG A CA 1
ATOM 755 C C . ARG A 1 96 ? -11.996 14.468 29.213 1.00 87.44 96 ARG A C 1
ATOM 757 O O . ARG A 1 96 ? -12.281 15.384 29.969 1.00 87.44 96 ARG A O 1
ATOM 764 N N . GLU A 1 97 ? -12.208 13.189 29.508 1.00 81.50 97 GLU A N 1
ATOM 765 C CA . GLU A 1 97 ? -12.716 12.760 30.817 1.00 81.50 97 GLU A CA 1
ATOM 766 C C . GLU A 1 97 ? -11.707 13.006 31.939 1.00 81.50 97 GLU A C 1
ATOM 768 O O . GLU A 1 97 ? -12.107 13.427 33.012 1.00 81.50 97 GLU A O 1
ATOM 773 N N . ARG A 1 98 ? -10.405 12.827 31.684 1.00 74.31 98 ARG A N 1
ATOM 774 C CA . ARG A 1 98 ? -9.335 13.106 32.663 1.00 74.31 98 ARG A CA 1
ATOM 775 C C . ARG A 1 98 ? -9.093 14.592 32.945 1.00 74.31 98 ARG A C 1
ATOM 777 O O . ARG A 1 98 ? -8.351 14.909 33.866 1.00 74.31 98 ARG A O 1
ATOM 784 N N . LEU A 1 99 ? -9.615 15.478 32.099 1.00 76.81 99 LEU A N 1
ATOM 785 C CA . LEU A 1 99 ? -9.495 16.934 32.242 1.00 76.81 99 LEU A CA 1
ATOM 786 C C . LEU A 1 99 ? -10.705 17.556 32.960 1.00 76.81 99 LEU A C 1
ATOM 788 O O . LEU A 1 99 ? -10.743 18.776 33.111 1.00 76.81 99 LEU A O 1
ATOM 792 N N . LYS A 1 100 ? -11.692 16.738 33.341 1.00 59.75 100 LYS A N 1
ATOM 793 C CA . LYS A 1 100 ? -12.793 17.110 34.232 1.00 59.75 100 LYS A CA 1
ATOM 794 C C . LYS A 1 100 ? -12.452 16.711 35.659 1.00 59.75 100 LYS A C 1
ATOM 796 O O . LYS A 1 100 ? -12.911 17.442 36.559 1.00 59.75 100 LYS A O 1
#

Organism: NCBI:txid51022

Sequence (100 aa):
MTAYQGRKAGDPTEDYEELAKWLIFSATAAMMIHKQSEQKLNPKTKQLRRRRGELKRDQAATHLEKVASSKACRAAMKGSLREHRKSKLLSTAAQRERLK

Secondary structure (DSSP, 8-state):
---------SSHHHHHHHHHHHHHHHHHHHHHHHHHHHHTS-HHHHHHHHHHH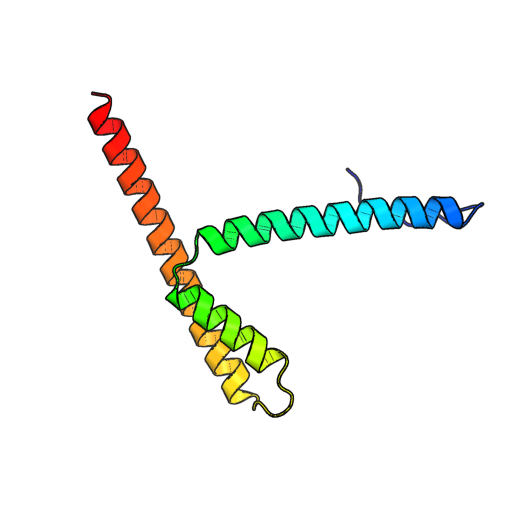HHHH-SSS-HHHHHHHHHHHHHHHHHHHHHHHHHHHHHHHHHHHTT-

Foldseek 3Di:
DDPPDQDPDPDVVVSVVVVVVNVVVVVVVVVVVVVVLVVLADPVLVVLVVVLVVLVPDPPRDPVNNVVSVVVSVVRSVVSNVVSVVVVVVVVVVVVVVVD

pLDDT: mean 86.47, std 11.34, range [53.28, 97.31]